Protein AF-A0A518V2A2-F1 (afdb_monomer_lite)

pLDDT: mean 77.45, std 15.3, range [39.81, 92.38]

Sequence (114 aa):
MLSIISLYAAPGTNVLIGDGEKGIRGDALNAAELCKIGGYSKTQGYRLLQSLIKKKVLGMLPIYGEEKVYVVNPDYYINGREVLPEIYRYFECEEGPKMDTPPTDPKSSNPLGE

Organism: Brevibacillus laterosporus (NCBI:txid1465)

Structure (mmCIF, N/CA/C/O backbone):
data_AF-A0A518V2A2-F1
#
_entry.id   AF-A0A518V2A2-F1
#
loop_
_atom_site.group_PDB
_atom_site.id
_atom_site.type_symbol
_atom_site.label_atom_id
_atom_site.label_alt_id
_atom_site.label_comp_id
_atom_site.label_asym_id
_atom_site.label_entity_id
_atom_site.label_seq_id
_atom_site.pdbx_PDB_ins_code
_atom_site.Cartn_x
_atom_site.Cartn_y
_atom_site.Cartn_z
_atom_site.occupancy
_atom_site.B_iso_or_equiv
_atom_site.auth_seq_id
_atom_site.auth_comp_id
_atom_site.auth_asym_id
_atom_site.auth_atom_id
_atom_site.pdbx_PDB_model_num
ATOM 1 N N . MET A 1 1 ? -8.738 7.934 -2.291 1.00 74.38 1 MET A N 1
ATOM 2 C CA . MET A 1 1 ? -7.444 7.353 -1.866 1.00 74.38 1 MET A CA 1
ATOM 3 C C . MET A 1 1 ? -7.355 5.868 -2.178 1.00 74.38 1 MET A C 1
ATOM 5 O O . MET A 1 1 ? -6.590 5.533 -3.067 1.00 74.38 1 MET A O 1
ATOM 9 N N . LEU A 1 2 ? -8.132 5.004 -1.504 1.00 78.69 2 LEU A N 1
ATOM 10 C CA . LEU A 1 2 ? -8.011 3.544 -1.630 1.00 78.69 2 LEU A CA 1
ATOM 11 C C . LEU A 1 2 ? -8.106 3.041 -3.076 1.00 78.69 2 LEU A C 1
ATOM 13 O O . LEU A 1 2 ? -7.225 2.319 -3.510 1.00 78.69 2 LEU A O 1
ATOM 17 N N . SER A 1 3 ? -9.115 3.491 -3.824 1.00 81.06 3 SER A N 1
ATOM 18 C CA . SER A 1 3 ? -9.345 3.097 -5.222 1.00 81.06 3 SER A CA 1
ATOM 19 C C . SER A 1 3 ? -8.192 3.421 -6.175 1.00 81.06 3 SER A C 1
ATOM 21 O O . SER A 1 3 ? -8.055 2.771 -7.201 1.00 81.06 3 SER A O 1
ATOM 23 N N . ILE A 1 4 ? -7.385 4.439 -5.859 1.00 85.00 4 ILE A N 1
ATOM 24 C CA . ILE A 1 4 ? -6.240 4.843 -6.683 1.00 85.00 4 ILE A CA 1
ATOM 25 C C . ILE A 1 4 ? -5.010 4.043 -6.268 1.00 85.00 4 ILE A C 1
ATOM 27 O O . ILE A 1 4 ? -4.321 3.498 -7.121 1.00 85.00 4 ILE A O 1
ATOM 31 N N . ILE A 1 5 ? -4.739 3.940 -4.962 1.00 85.75 5 ILE A N 1
ATOM 32 C CA . ILE A 1 5 ? -3.571 3.191 -4.481 1.00 85.75 5 ILE A CA 1
ATOM 33 C C . ILE A 1 5 ? -3.720 1.688 -4.738 1.00 85.75 5 ILE A C 1
ATOM 35 O O . ILE A 1 5 ? -2.721 1.030 -4.981 1.00 85.75 5 ILE A O 1
ATOM 39 N N . SER A 1 6 ? -4.941 1.142 -4.759 1.00 85.25 6 SER A N 1
ATOM 40 C CA . SER A 1 6 ? -5.176 -0.279 -5.030 1.00 85.25 6 SER A CA 1
ATOM 41 C C . SER A 1 6 ? -4.772 -0.693 -6.446 1.00 85.25 6 SER A C 1
ATOM 43 O O . SER A 1 6 ? -4.442 -1.851 -6.657 1.00 85.25 6 SER A O 1
ATOM 45 N N . LEU A 1 7 ? -4.711 0.242 -7.402 1.00 86.69 7 LEU A N 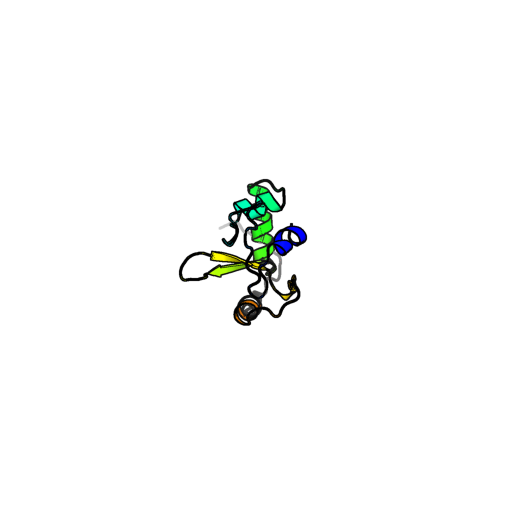1
ATOM 46 C CA . LEU A 1 7 ? -4.200 -0.027 -8.754 1.00 86.69 7 LEU A CA 1
ATOM 47 C C . LEU A 1 7 ? -2.710 -0.398 -8.766 1.00 86.69 7 LEU A C 1
ATOM 49 O O . LEU A 1 7 ? -2.240 -1.008 -9.719 1.00 86.69 7 LEU A O 1
ATOM 53 N N . TYR A 1 8 ? -1.986 -0.055 -7.700 1.00 88.06 8 TYR A N 1
ATOM 54 C CA . TYR A 1 8 ? -0.578 -0.391 -7.507 1.00 88.06 8 TYR A CA 1
ATOM 55 C C . TYR A 1 8 ? -0.401 -1.721 -6.759 1.00 88.06 8 TYR A C 1
ATOM 57 O O . TYR A 1 8 ? 0.725 -2.109 -6.455 1.00 88.06 8 TYR A O 1
ATOM 65 N N . ALA A 1 9 ? -1.493 -2.424 -6.434 1.00 88.50 9 ALA A N 1
ATOM 66 C CA . ALA A 1 9 ? -1.426 -3.723 -5.782 1.00 88.50 9 ALA A CA 1
ATOM 67 C C . ALA A 1 9 ? -0.925 -4.790 -6.767 1.00 88.50 9 ALA A C 1
ATOM 69 O O . ALA A 1 9 ? -1.581 -5.128 -7.761 1.00 88.50 9 ALA A O 1
ATOM 70 N N . ALA A 1 10 ? 0.245 -5.341 -6.462 1.00 85.69 10 ALA A N 1
ATOM 71 C CA . ALA A 1 10 ? 0.868 -6.396 -7.232 1.00 85.69 10 ALA A CA 1
ATOM 72 C C . ALA A 1 10 ? -0.016 -7.657 -7.246 1.00 85.69 10 ALA A C 1
ATOM 74 O O . ALA A 1 10 ? -0.545 -8.054 -6.203 1.00 85.69 10 ALA A O 1
ATOM 75 N N . PRO A 1 11 ? -0.188 -8.313 -8.406 1.00 80.81 11 PRO A N 1
ATOM 76 C CA . PRO A 1 11 ? -1.007 -9.515 -8.495 1.00 80.81 11 PRO A CA 1
ATOM 77 C C . PRO A 1 11 ? -0.508 -10.630 -7.564 1.00 80.81 11 PRO A C 1
ATOM 79 O O . PRO A 1 11 ? 0.687 -10.913 -7.508 1.00 80.81 11 PRO A O 1
ATOM 82 N N . GLY A 1 12 ? -1.429 -11.287 -6.856 1.00 80.12 12 GLY A N 1
ATOM 83 C CA . GLY A 1 12 ? -1.151 -12.425 -5.971 1.00 80.12 12 GLY A CA 1
ATOM 84 C C . GLY A 1 12 ? -0.593 -12.052 -4.594 1.00 80.12 12 GLY A C 1
ATOM 85 O O . GLY A 1 12 ? -0.927 -12.710 -3.615 1.00 80.12 12 GLY A O 1
ATOM 86 N N . THR A 1 13 ? 0.199 -10.983 -4.480 1.00 81.81 13 THR A N 1
ATOM 87 C CA . THR A 1 13 ? 0.757 -10.527 -3.192 1.00 81.81 13 THR A CA 1
ATOM 88 C C . THR A 1 13 ? 0.054 -9.299 -2.629 1.00 81.81 13 THR A C 1
ATOM 90 O O . THR A 1 13 ? 0.304 -8.933 -1.488 1.00 81.81 13 THR A O 1
ATOM 93 N N . ASN A 1 14 ? -0.777 -8.609 -3.411 1.00 86.12 14 ASN A N 1
ATOM 94 C CA . ASN A 1 14 ? -1.471 -7.377 -3.026 1.00 86.12 14 ASN A CA 1
ATOM 95 C C . ASN A 1 14 ? -0.571 -6.272 -2.426 1.00 86.12 14 ASN A C 1
ATOM 97 O O . ASN A 1 14 ? -1.076 -5.299 -1.855 1.00 86.12 14 ASN A O 1
ATOM 101 N N . VAL A 1 15 ? 0.752 -6.403 -2.555 1.00 90.12 15 VAL A N 1
ATOM 102 C CA . VAL A 1 15 ? 1.737 -5.424 -2.097 1.00 90.12 15 VAL A CA 1
ATOM 103 C C . VAL A 1 15 ? 1.626 -4.207 -2.994 1.00 90.12 15 VAL A C 1
ATOM 105 O O . VAL A 1 15 ? 1.549 -4.340 -4.212 1.00 90.12 15 VAL A O 1
ATOM 108 N N . LEU A 1 16 ? 1.625 -3.019 -2.406 1.00 91.31 16 LEU A N 1
ATOM 109 C CA . LEU A 1 16 ? 1.645 -1.777 -3.161 1.00 91.31 16 LEU A CA 1
ATOM 110 C C . LEU A 1 16 ? 3.053 -1.563 -3.717 1.00 91.31 16 LEU A C 1
ATOM 112 O O . LEU A 1 16 ? 3.972 -1.298 -2.948 1.00 91.31 16 LEU A O 1
ATOM 116 N N . ILE A 1 17 ? 3.214 -1.702 -5.031 1.00 92.31 17 ILE A N 1
ATOM 117 C CA . ILE A 1 17 ? 4.499 -1.633 -5.734 1.00 92.31 17 ILE A CA 1
ATOM 118 C C . ILE A 1 17 ? 4.507 -0.440 -6.692 1.00 92.31 17 ILE A C 1
ATOM 120 O O . ILE A 1 17 ? 3.499 -0.139 -7.329 1.00 92.31 17 ILE A O 1
ATOM 124 N N . GLY A 1 18 ? 5.643 0.247 -6.799 1.00 91.69 18 GLY A N 1
ATOM 125 C CA . GLY A 1 18 ? 5.813 1.346 -7.742 1.00 91.69 18 GLY A CA 1
ATOM 126 C C . GLY A 1 18 ? 5.831 0.876 -9.197 1.00 91.69 18 GLY A C 1
ATOM 127 O O . GLY A 1 18 ? 6.278 -0.225 -9.523 1.00 91.69 18 GLY A O 1
ATOM 128 N N . ASP A 1 19 ? 5.372 1.734 -10.104 1.00 90.06 19 ASP A N 1
ATOM 129 C CA . ASP A 1 19 ? 5.330 1.469 -11.550 1.00 90.06 19 ASP A CA 1
ATOM 130 C C . ASP A 1 19 ? 6.469 2.157 -12.330 1.00 90.06 19 ASP A C 1
ATOM 132 O O . ASP A 1 19 ? 6.638 1.923 -13.533 1.00 90.06 19 ASP A O 1
ATOM 136 N N . GLY A 1 20 ? 7.288 2.959 -11.642 1.00 86.38 20 GLY A N 1
ATOM 137 C CA . GLY A 1 20 ? 8.368 3.774 -12.203 1.00 86.38 20 GLY A CA 1
ATOM 138 C C . GLY A 1 20 ? 7.968 5.219 -12.520 1.00 86.38 20 GLY A C 1
ATOM 139 O O . GLY A 1 20 ? 8.848 6.064 -12.657 1.00 86.38 20 GLY A O 1
ATOM 140 N N . GLU A 1 21 ? 6.672 5.528 -12.595 1.00 85.75 21 GLU A N 1
ATOM 141 C CA . GLU A 1 21 ? 6.168 6.907 -12.633 1.00 85.75 21 GLU A CA 1
ATOM 142 C C . GLU A 1 21 ? 5.856 7.414 -11.221 1.00 85.75 21 GLU A C 1
ATOM 144 O O . GLU A 1 21 ? 6.119 8.572 -10.874 1.00 85.75 21 GLU A O 1
ATOM 149 N N . LYS A 1 22 ? 5.297 6.534 -10.386 1.00 84.88 22 LYS A N 1
ATOM 150 C CA . LYS A 1 22 ? 5.050 6.745 -8.964 1.00 84.88 22 LYS A CA 1
ATOM 151 C C . LYS A 1 22 ? 5.803 5.680 -8.172 1.00 84.88 22 LYS A C 1
ATOM 153 O O . LYS A 1 22 ? 5.423 4.513 -8.156 1.00 84.88 22 LYS A O 1
ATOM 158 N N . GLY A 1 23 ? 6.864 6.118 -7.497 1.00 87.06 23 GLY A N 1
ATOM 159 C CA . GLY A 1 23 ? 7.802 5.228 -6.811 1.00 87.06 23 GLY A CA 1
ATOM 160 C C . GLY A 1 23 ? 8.748 4.513 -7.776 1.00 87.06 23 GLY A C 1
ATOM 161 O O . GLY A 1 23 ? 8.699 4.718 -8.991 1.00 87.06 23 GLY A O 1
ATOM 162 N N . ILE A 1 24 ? 9.638 3.690 -7.226 1.00 88.88 24 ILE A N 1
ATOM 163 C CA . ILE A 1 24 ? 10.592 2.902 -8.012 1.00 88.88 24 ILE A CA 1
ATOM 164 C C . ILE A 1 24 ? 9.881 1.654 -8.543 1.00 88.88 24 ILE A C 1
ATOM 166 O O . ILE A 1 24 ? 9.151 0.982 -7.814 1.00 88.88 24 ILE A O 1
ATOM 170 N N . ARG A 1 25 ? 10.068 1.348 -9.833 1.00 90.44 25 ARG A N 1
ATOM 171 C CA . ARG A 1 25 ? 9.428 0.187 -10.461 1.00 90.44 25 ARG A CA 1
ATOM 172 C C . ARG A 1 25 ? 9.880 -1.104 -9.783 1.00 90.44 25 ARG A C 1
ATOM 174 O O . ARG A 1 25 ? 11.063 -1.420 -9.828 1.00 90.44 25 ARG A O 1
ATOM 181 N N . GLY A 1 26 ? 8.924 -1.877 -9.274 1.00 86.06 26 GLY A N 1
ATOM 182 C CA . GLY A 1 26 ? 9.197 -3.169 -8.638 1.00 86.06 26 GLY A CA 1
ATOM 183 C C . GLY A 1 26 ? 9.455 -3.093 -7.132 1.00 86.06 26 GLY A C 1
ATOM 184 O O . GLY A 1 26 ? 9.366 -4.126 -6.472 1.00 86.06 26 GLY A O 1
ATOM 185 N N . ASP A 1 27 ? 9.657 -1.893 -6.584 1.00 89.62 27 ASP A N 1
ATOM 186 C CA . ASP A 1 27 ? 9.869 -1.686 -5.151 1.00 89.62 27 ASP A CA 1
ATOM 187 C C . ASP A 1 27 ? 8.557 -1.369 -4.432 1.00 89.62 27 ASP A C 1
ATOM 189 O O . ASP A 1 27 ? 7.622 -0.793 -5.000 1.00 89.62 27 ASP A O 1
ATOM 193 N N . ALA A 1 28 ? 8.491 -1.725 -3.150 1.00 91.19 28 ALA A N 1
ATOM 194 C CA . ALA A 1 28 ? 7.338 -1.424 -2.319 1.00 91.19 28 ALA A CA 1
ATOM 195 C C . ALA A 1 28 ? 7.175 0.089 -2.110 1.00 91.19 28 ALA A C 1
ATOM 197 O O . ALA A 1 28 ? 8.119 0.805 -1.776 1.00 91.19 28 ALA A O 1
ATOM 198 N N . LEU A 1 29 ? 5.940 0.568 -2.243 1.00 91.81 29 LEU A N 1
ATOM 199 C CA . LEU A 1 29 ? 5.595 1.963 -2.016 1.00 91.81 29 LEU A CA 1
ATOM 200 C C . LEU A 1 29 ? 5.608 2.287 -0.524 1.00 91.81 29 LEU A C 1
ATOM 202 O O . LEU A 1 29 ? 4.963 1.620 0.290 1.00 91.81 29 LEU A O 1
ATOM 206 N N . ASN A 1 30 ? 6.270 3.384 -0.169 1.00 90.75 30 ASN A N 1
ATOM 207 C CA . ASN A 1 30 ? 6.251 3.914 1.188 1.00 90.75 30 ASN A CA 1
ATOM 208 C C . ASN A 1 30 ? 5.077 4.886 1.417 1.00 90.75 30 ASN A C 1
ATOM 210 O O . ASN A 1 30 ? 4.405 5.357 0.498 1.00 90.75 30 ASN A O 1
ATOM 214 N N . ALA A 1 31 ? 4.849 5.254 2.681 1.00 89.75 31 ALA A N 1
ATOM 215 C CA . ALA A 1 31 ? 3.744 6.135 3.066 1.00 89.75 31 ALA A CA 1
ATOM 216 C C . ALA A 1 31 ? 3.745 7.481 2.321 1.00 89.75 31 ALA A C 1
ATOM 218 O O . ALA A 1 31 ? 2.683 7.991 1.962 1.00 89.75 31 ALA A O 1
ATOM 219 N N . ALA A 1 32 ? 4.920 8.072 2.087 1.00 89.88 32 ALA A N 1
ATOM 220 C CA . ALA A 1 32 ? 5.024 9.365 1.421 1.00 89.88 32 ALA A CA 1
ATOM 221 C C . ALA A 1 32 ? 4.638 9.264 -0.060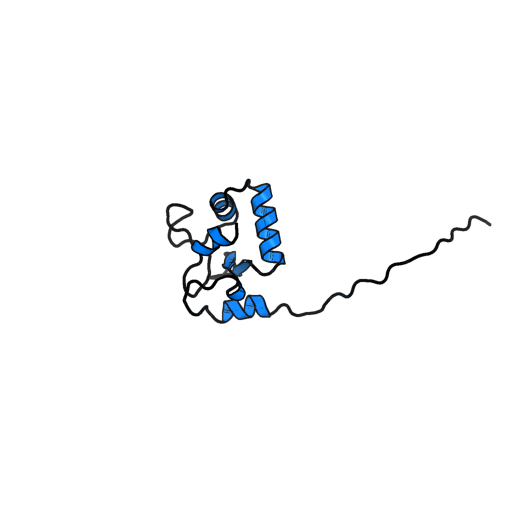 1.00 89.88 32 ALA A C 1
ATOM 223 O O . ALA A 1 32 ? 3.976 10.161 -0.583 1.00 89.88 32 ALA A O 1
ATOM 224 N N . GLU A 1 33 ? 5.005 8.172 -0.725 1.00 92.38 33 GLU A N 1
ATOM 225 C CA . GLU A 1 33 ? 4.621 7.897 -2.110 1.00 92.38 33 GLU A CA 1
ATOM 226 C C . GLU A 1 33 ? 3.121 7.640 -2.229 1.00 92.38 33 GLU A C 1
ATOM 228 O O . GLU A 1 33 ? 2.468 8.251 -3.072 1.00 92.38 33 GLU A O 1
ATOM 233 N N . LEU A 1 34 ? 2.542 6.857 -1.317 1.00 91.31 34 LEU A N 1
ATOM 234 C CA . LEU A 1 34 ? 1.094 6.635 -1.262 1.00 91.31 34 LEU A CA 1
ATOM 235 C C . LEU A 1 34 ? 0.309 7.937 -1.049 1.00 91.31 34 LEU A C 1
ATOM 237 O O . LEU A 1 34 ? -0.732 8.150 -1.677 1.00 91.31 34 LEU A O 1
ATOM 241 N N . CYS A 1 35 ? 0.812 8.846 -0.206 1.00 90.81 35 CYS A N 1
ATOM 242 C CA . CYS A 1 35 ? 0.216 10.175 -0.039 1.00 90.81 35 CYS A CA 1
ATOM 243 C C . CYS A 1 35 ? 0.244 10.972 -1.352 1.00 90.81 35 CYS A C 1
ATOM 245 O O . CYS A 1 35 ? -0.769 11.567 -1.723 1.00 90.81 35 CYS A O 1
ATOM 247 N N . LYS A 1 36 ? 1.381 10.952 -2.065 1.00 90.06 36 LYS A N 1
ATOM 248 C CA . LYS A 1 36 ? 1.544 11.633 -3.358 1.00 90.06 36 LYS A CA 1
ATOM 249 C C . LYS A 1 36 ? 0.621 11.051 -4.429 1.00 90.06 36 LYS A C 1
ATOM 251 O O . LYS A 1 36 ? -0.019 11.821 -5.135 1.00 90.06 36 LYS A O 1
ATOM 256 N N . ILE A 1 37 ? 0.519 9.723 -4.524 1.00 89.50 37 ILE A N 1
ATOM 257 C CA . ILE A 1 37 ? -0.389 9.024 -5.449 1.00 89.50 37 ILE A CA 1
ATOM 258 C C . ILE A 1 37 ? -1.840 9.429 -5.177 1.00 89.50 37 ILE A C 1
ATOM 260 O O . ILE A 1 37 ? -2.595 9.711 -6.101 1.00 89.50 37 ILE A O 1
ATOM 264 N N . GLY A 1 38 ? -2.223 9.514 -3.902 1.00 86.44 38 GLY A N 1
ATOM 265 C CA . GLY A 1 38 ? -3.557 9.955 -3.510 1.00 86.44 38 GLY A CA 1
ATOM 266 C C . GLY A 1 38 ? -3.819 11.458 -3.676 1.00 86.44 38 GLY A C 1
ATOM 267 O O . GLY A 1 38 ? -4.953 11.876 -3.462 1.00 86.44 38 GLY A O 1
ATOM 268 N N . GLY A 1 39 ? -2.811 12.267 -4.023 1.00 88.81 39 GLY A N 1
ATOM 269 C CA . GLY A 1 39 ? -2.936 13.724 -4.123 1.00 88.81 39 GLY A CA 1
ATOM 270 C C . GLY A 1 39 ? -3.125 14.430 -2.775 1.00 88.81 39 GLY A C 1
ATOM 271 O O . GLY A 1 39 ? -3.658 15.536 -2.730 1.00 88.81 39 GLY A O 1
ATOM 272 N N . TYR A 1 40 ? -2.719 13.803 -1.667 1.00 89.25 40 TYR A N 1
ATOM 273 C CA . TYR A 1 40 ? -2.889 14.360 -0.325 1.00 89.25 40 TYR A CA 1
ATOM 274 C C . TYR A 1 40 ? -1.615 15.041 0.166 1.00 89.25 40 TYR A C 1
ATOM 276 O O . TYR A 1 40 ? -0.495 14.589 -0.087 1.00 89.25 40 TYR A O 1
ATOM 284 N N . SER A 1 41 ? -1.790 16.093 0.970 1.00 90.19 41 SER A N 1
ATOM 285 C CA . SER A 1 41 ? -0.694 16.602 1.794 1.00 90.19 41 SER A CA 1
ATOM 286 C C . SER A 1 41 ? -0.171 15.498 2.715 1.00 90.19 41 SER A C 1
ATOM 288 O O . SER A 1 41 ? -0.918 14.595 3.101 1.00 90.19 41 SER A O 1
ATOM 290 N N . LYS A 1 42 ? 1.103 15.595 3.118 1.00 87.69 42 LYS A N 1
ATOM 291 C CA . LYS A 1 42 ? 1.749 14.613 3.999 1.00 87.69 42 LYS A CA 1
ATOM 292 C C . LYS A 1 42 ? 0.866 14.320 5.220 1.00 87.69 42 LYS A C 1
ATOM 294 O O . LYS A 1 42 ? 0.401 13.203 5.397 1.00 87.69 42 LYS A O 1
ATOM 299 N N . THR A 1 43 ? 0.531 15.336 6.010 1.00 90.94 43 THR A N 1
ATOM 300 C CA . THR A 1 43 ? -0.245 15.167 7.250 1.00 90.94 43 THR A CA 1
ATOM 301 C C . THR A 1 43 ? -1.615 14.520 7.029 1.00 90.94 43 THR A C 1
ATOM 303 O O . THR A 1 43 ? -1.999 13.629 7.786 1.00 90.94 43 THR A O 1
ATOM 306 N N . GLN A 1 44 ? -2.356 14.938 5.998 1.00 91.19 44 GLN A N 1
ATOM 307 C CA . GLN A 1 44 ? -3.669 14.357 5.696 1.00 91.19 44 GLN A CA 1
ATOM 308 C C . GLN A 1 44 ? -3.541 12.906 5.227 1.00 91.19 44 GLN A C 1
ATOM 310 O O . GLN A 1 44 ? -4.272 12.044 5.708 1.00 91.19 44 GLN A O 1
ATOM 315 N N . GLY A 1 45 ? -2.590 12.626 4.337 1.00 90.31 45 GLY A N 1
ATOM 316 C CA . GLY A 1 45 ? -2.369 11.289 3.804 1.00 90.31 45 GLY A CA 1
ATOM 317 C C . GLY A 1 45 ? -1.925 10.298 4.879 1.00 90.31 45 GLY A C 1
ATOM 318 O O . GLY A 1 45 ? -2.474 9.204 4.942 1.00 90.31 45 GLY A O 1
ATOM 319 N N . TYR A 1 46 ? -1.044 10.692 5.806 1.00 91.56 46 TYR A N 1
ATOM 320 C CA . TYR A 1 46 ? -0.668 9.838 6.942 1.00 91.56 46 TYR A CA 1
ATOM 321 C C . TYR A 1 46 ? -1.865 9.511 7.845 1.00 91.56 46 TYR A C 1
ATOM 323 O O . TYR A 1 46 ? -2.040 8.355 8.225 1.00 91.56 46 TYR A O 1
ATOM 331 N N . ARG A 1 47 ? -2.727 10.492 8.153 1.00 91.38 47 ARG A N 1
ATOM 332 C CA . ARG A 1 47 ? -3.958 10.246 8.930 1.00 91.38 47 ARG A CA 1
ATOM 333 C C . ARG A 1 47 ? -4.904 9.289 8.206 1.00 91.38 47 ARG A C 1
ATOM 335 O O . ARG A 1 47 ? -5.498 8.417 8.836 1.00 91.38 47 ARG A O 1
ATOM 342 N N . LEU A 1 48 ? -5.033 9.436 6.888 1.00 89.75 48 LEU A N 1
ATOM 343 C CA . LEU A 1 48 ? -5.851 8.546 6.067 1.00 89.75 48 LEU A CA 1
ATOM 344 C C . LEU A 1 48 ? -5.274 7.127 6.027 1.00 89.75 48 LEU A C 1
ATOM 346 O O . LEU A 1 48 ? -6.018 6.184 6.274 1.00 89.75 48 LEU A O 1
ATOM 350 N N . LEU A 1 49 ? -3.968 6.967 5.801 1.00 90.94 49 LEU A N 1
ATOM 351 C CA . LEU A 1 49 ? -3.292 5.665 5.824 1.00 90.94 49 LEU A CA 1
ATOM 352 C C . LEU A 1 49 ? -3.472 4.964 7.173 1.00 90.94 49 LEU A C 1
ATOM 354 O O . LEU A 1 49 ? -3.874 3.806 7.207 1.00 90.94 49 LEU A O 1
ATOM 358 N N . GLN A 1 50 ? -3.270 5.675 8.285 1.00 91.00 50 GLN A N 1
ATOM 359 C CA . GLN A 1 50 ? -3.522 5.132 9.623 1.00 91.00 50 GLN A CA 1
ATOM 360 C C . GLN A 1 50 ? -4.984 4.715 9.815 1.00 91.00 50 GLN A C 1
ATOM 362 O O . GLN A 1 50 ? -5.253 3.672 10.405 1.00 91.00 50 GLN A O 1
ATOM 367 N N . SER A 1 51 ? -5.939 5.499 9.303 1.00 90.00 51 SER A N 1
ATOM 368 C CA . SER A 1 51 ? -7.357 5.136 9.355 1.00 90.00 51 SER A CA 1
ATOM 369 C C . SER A 1 51 ? -7.655 3.872 8.546 1.00 90.00 51 SER A C 1
ATOM 371 O O . SER A 1 51 ? -8.406 3.021 9.016 1.00 90.00 51 SER A O 1
ATOM 373 N N . LEU A 1 52 ? -7.050 3.719 7.364 1.00 89.88 52 LEU A N 1
ATOM 374 C CA . LEU A 1 52 ? -7.192 2.528 6.524 1.00 89.88 52 LEU A CA 1
ATOM 375 C C . LEU A 1 52 ? -6.572 1.290 7.180 1.00 89.88 52 LEU A C 1
ATOM 377 O O . LEU A 1 52 ? -7.184 0.226 7.138 1.00 89.88 52 LEU A O 1
ATOM 381 N N . ILE A 1 53 ? -5.421 1.440 7.841 1.00 90.75 53 ILE A N 1
ATOM 382 C CA . ILE A 1 53 ? -4.810 0.368 8.638 1.00 90.75 53 ILE A CA 1
ATOM 383 C C . ILE A 1 53 ? -5.726 -0.024 9.797 1.00 90.75 53 ILE A C 1
ATOM 385 O O . ILE A 1 53 ? -6.058 -1.193 9.957 1.00 90.75 53 ILE A O 1
ATOM 389 N N . LYS A 1 54 ? -6.217 0.954 10.569 1.00 87.81 54 LYS A N 1
ATOM 390 C CA . LYS A 1 54 ? -7.128 0.702 11.697 1.00 87.81 54 LYS A CA 1
ATOM 391 C C . LYS A 1 54 ? -8.423 0.006 11.262 1.00 87.81 54 LYS A C 1
ATOM 393 O O . LYS A 1 54 ? -8.990 -0.769 12.021 1.00 87.81 54 LYS A O 1
ATOM 398 N N . LYS A 1 55 ? -8.898 0.290 10.048 1.00 86.56 55 LYS A N 1
ATOM 399 C CA . LYS A 1 55 ? -10.079 -0.345 9.445 1.00 86.56 55 LYS A CA 1
ATOM 400 C C . LYS A 1 55 ? -9.775 -1.685 8.765 1.00 86.56 55 LYS A C 1
ATOM 402 O O . LYS A 1 55 ? -10.672 -2.233 8.135 1.00 86.56 55 LYS A O 1
ATOM 407 N N . LYS A 1 56 ? -8.539 -2.192 8.856 1.00 85.81 56 LYS A N 1
ATOM 408 C CA . LYS A 1 56 ? -8.080 -3.423 8.193 1.00 85.81 56 LYS A CA 1
ATOM 409 C C . LYS A 1 56 ? -8.291 -3.419 6.675 1.00 85.81 56 LYS A C 1
ATOM 411 O O . LYS A 1 56 ? -8.501 -4.457 6.063 1.00 85.81 56 LYS A O 1
ATOM 416 N N . VAL A 1 57 ? -8.246 -2.239 6.064 1.00 88.12 57 VAL A N 1
ATOM 417 C CA . VAL A 1 57 ? -8.307 -2.068 4.606 1.00 88.12 57 VAL A CA 1
ATOM 418 C C . VAL A 1 57 ? -6.899 -2.123 4.006 1.00 88.12 57 VAL A C 1
ATOM 420 O O . VAL A 1 57 ? -6.696 -2.631 2.906 1.00 88.12 57 VAL A O 1
ATOM 423 N N . LEU A 1 58 ? -5.920 -1.599 4.748 1.00 90.44 58 LEU A N 1
ATOM 424 C CA . LEU A 1 58 ? -4.493 -1.725 4.469 1.00 90.44 58 LEU A CA 1
ATOM 425 C C . LEU A 1 58 ? -3.818 -2.499 5.601 1.00 90.44 58 LEU A C 1
ATOM 427 O O . LEU A 1 58 ? -4.202 -2.372 6.760 1.00 90.44 58 LEU A O 1
ATOM 431 N N . GLY A 1 59 ? -2.788 -3.257 5.263 1.00 89.06 59 GLY A N 1
ATOM 432 C CA . GLY A 1 59 ? -1.898 -3.937 6.193 1.00 89.06 59 GLY A CA 1
ATOM 433 C C . GLY A 1 59 ? -0.477 -3.414 6.055 1.00 89.06 59 GLY A C 1
ATOM 434 O O . GLY A 1 59 ? -0.098 -2.907 4.999 1.00 89.06 59 GLY A O 1
ATOM 435 N N . MET A 1 60 ? 0.306 -3.543 7.123 1.00 89.31 60 MET A N 1
ATOM 436 C CA . MET A 1 60 ? 1.754 -3.351 7.084 1.00 89.31 60 MET A CA 1
ATOM 437 C C . MET A 1 60 ? 2.419 -4.672 7.451 1.00 89.31 60 MET A C 1
ATOM 439 O O . MET A 1 60 ? 2.444 -5.048 8.625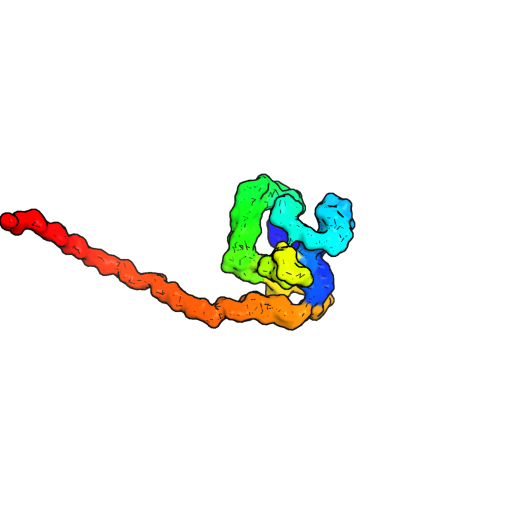 1.00 89.31 60 MET A O 1
ATOM 443 N N . LEU A 1 61 ? 2.931 -5.366 6.440 1.00 84.62 61 LEU A N 1
ATOM 444 C CA . LEU A 1 61 ? 3.502 -6.703 6.566 1.00 84.62 61 LEU A CA 1
ATOM 445 C C . LEU A 1 61 ? 5.026 -6.644 6.409 1.00 84.62 61 LEU A C 1
ATOM 447 O O . LEU A 1 61 ? 5.504 -5.972 5.496 1.00 84.62 61 LEU A O 1
ATOM 451 N N . PRO A 1 62 ? 5.804 -7.313 7.274 1.00 80.62 62 PRO A N 1
ATOM 452 C CA . PRO A 1 62 ? 7.229 -7.490 7.038 1.00 80.62 62 PRO A CA 1
ATOM 453 C C . PRO A 1 62 ? 7.430 -8.493 5.897 1.00 80.62 62 PRO A C 1
ATOM 455 O O . PRO A 1 62 ? 6.917 -9.609 5.965 1.00 80.62 62 PRO A O 1
ATOM 458 N N . ILE A 1 63 ? 8.188 -8.123 4.866 1.00 69.44 63 ILE A N 1
ATOM 459 C CA . ILE A 1 63 ? 8.634 -9.063 3.829 1.00 69.44 63 ILE A CA 1
ATOM 460 C C . ILE A 1 63 ? 10.167 -9.078 3.838 1.00 69.44 63 ILE A C 1
ATOM 462 O O . ILE A 1 63 ? 10.801 -8.033 3.930 1.00 69.44 63 ILE A O 1
ATOM 466 N N . TYR A 1 64 ? 10.764 -10.273 3.792 1.00 59.56 64 TYR A N 1
ATOM 467 C CA . TYR A 1 64 ? 12.222 -10.481 3.780 1.00 59.56 64 TYR A CA 1
ATOM 468 C C . TYR A 1 64 ? 12.993 -9.862 4.963 1.00 59.56 64 TYR A C 1
ATOM 470 O O . TYR A 1 64 ? 14.132 -9.431 4.817 1.00 59.56 64 TYR A O 1
ATOM 478 N N . GLY A 1 65 ? 12.409 -9.883 6.162 1.00 58.88 65 GLY A N 1
ATOM 479 C CA . GLY A 1 65 ? 13.174 -9.785 7.409 1.00 58.88 65 GLY A CA 1
ATOM 480 C C . GLY A 1 65 ? 13.017 -8.491 8.195 1.00 58.88 65 GLY A C 1
ATOM 481 O O . GLY A 1 65 ? 12.942 -8.592 9.412 1.00 58.88 65 GLY A O 1
ATOM 482 N N . GLU A 1 66 ? 12.876 -7.312 7.576 1.00 56.84 66 GLU A N 1
ATOM 483 C CA . GLU A 1 66 ? 12.705 -6.061 8.353 1.00 56.84 66 GLU A CA 1
ATOM 484 C C . GLU A 1 66 ? 11.835 -4.980 7.694 1.00 56.84 66 GLU A C 1
ATOM 486 O O . GLU A 1 66 ? 11.203 -4.188 8.402 1.00 56.84 66 GLU A O 1
ATOM 491 N N . GLU A 1 67 ? 11.736 -4.937 6.363 1.00 69.25 67 GLU A N 1
ATOM 492 C CA . GLU A 1 67 ? 11.027 -3.844 5.702 1.00 69.25 67 GLU A CA 1
ATOM 493 C C . GLU A 1 67 ? 9.510 -4.086 5.688 1.00 69.25 67 GLU A C 1
ATOM 495 O O . GLU A 1 67 ? 9.000 -5.067 5.140 1.00 69.25 67 GLU A O 1
ATOM 500 N N . LYS A 1 68 ? 8.772 -3.187 6.354 1.00 81.94 68 LYS A N 1
ATOM 501 C CA . LYS A 1 68 ? 7.308 -3.222 6.390 1.00 81.94 68 LYS A CA 1
ATOM 502 C C . LYS A 1 68 ? 6.760 -2.622 5.106 1.00 81.94 68 LYS A C 1
ATOM 504 O O . LYS A 1 68 ? 6.870 -1.414 4.896 1.00 81.94 68 LYS A O 1
ATOM 509 N N . VAL A 1 69 ? 6.096 -3.443 4.308 1.00 89.00 69 VAL A N 1
ATOM 510 C CA . VAL A 1 69 ? 5.441 -3.012 3.074 1.00 89.00 69 VAL A CA 1
ATOM 511 C C . VAL A 1 69 ? 3.944 -2.846 3.286 1.00 89.00 69 VAL A C 1
ATOM 513 O O . VAL A 1 69 ? 3.338 -3.500 4.139 1.00 89.00 69 VAL A O 1
ATOM 516 N N . TYR A 1 70 ? 3.333 -1.970 2.493 1.00 91.56 70 TYR A N 1
ATOM 517 C CA . TYR A 1 70 ? 1.886 -1.805 2.490 1.00 91.56 70 TYR A CA 1
ATOM 518 C C . TYR A 1 70 ? 1.225 -2.863 1.613 1.00 91.56 70 TYR A C 1
ATOM 520 O O . TYR A 1 70 ? 1.614 -3.053 0.462 1.00 91.56 70 TYR A O 1
ATOM 528 N N . VAL A 1 71 ? 0.192 -3.509 2.146 1.00 90.81 71 VAL A N 1
ATOM 529 C CA . VAL A 1 71 ? -0.593 -4.538 1.452 1.00 90.81 71 VAL A CA 1
ATOM 530 C C . VAL A 1 71 ? -2.068 -4.166 1.505 1.00 90.81 71 VAL A C 1
ATOM 532 O O . VAL A 1 71 ? -2.542 -3.658 2.522 1.00 90.81 71 VAL A O 1
ATOM 535 N N . VAL A 1 72 ? -2.806 -4.393 0.422 1.00 89.69 72 VAL A N 1
ATOM 536 C CA . VAL A 1 72 ? -4.259 -4.174 0.397 1.00 89.69 72 VAL A CA 1
ATOM 537 C C . VAL A 1 72 ? -4.980 -5.436 0.844 1.00 89.69 72 VAL A C 1
ATOM 539 O O . VAL A 1 72 ? -4.681 -6.526 0.352 1.00 89.69 72 VAL A O 1
ATOM 542 N N . ASN A 1 73 ? -5.945 -5.284 1.753 1.00 87.00 73 ASN A N 1
ATOM 543 C CA . ASN A 1 73 ? -6.789 -6.398 2.159 1.00 87.00 73 ASN A CA 1
ATOM 544 C C . ASN A 1 73 ? -7.526 -6.971 0.929 1.00 87.00 73 ASN A C 1
ATOM 546 O O . ASN A 1 73 ? -8.221 -6.209 0.242 1.00 87.00 73 ASN A O 1
ATOM 550 N N . PRO A 1 74 ? -7.387 -8.282 0.651 1.00 83.50 74 PRO A N 1
ATOM 551 C CA . PRO A 1 74 ? -8.067 -8.945 -0.456 1.00 83.50 74 PRO A CA 1
ATOM 552 C C . PRO A 1 74 ? -9.580 -8.717 -0.480 1.00 83.50 74 PRO A C 1
ATOM 554 O O . PRO A 1 74 ? -10.133 -8.541 -1.558 1.00 83.50 74 PRO A O 1
ATOM 557 N N . ASP A 1 75 ? -10.246 -8.608 0.672 1.00 82.12 75 ASP A N 1
ATOM 558 C CA . ASP A 1 75 ? -11.697 -8.372 0.746 1.00 82.12 75 ASP A CA 1
ATOM 559 C C . ASP A 1 75 ? -12.125 -7.038 0.117 1.00 82.12 75 ASP A C 1
ATOM 561 O O . ASP A 1 75 ? -13.271 -6.865 -0.299 1.00 82.12 75 ASP A O 1
ATOM 565 N N . TYR A 1 76 ? -11.203 -6.074 0.047 1.00 75.75 76 TYR A N 1
ATOM 566 C CA . TYR A 1 76 ? -11.450 -4.748 -0.517 1.00 75.75 76 TYR A CA 1
ATOM 567 C C . TYR A 1 76 ? -10.935 -4.611 -1.945 1.00 75.75 76 TYR A C 1
ATOM 569 O O . TYR A 1 76 ? -11.455 -3.791 -2.705 1.00 75.75 76 TYR A O 1
ATOM 577 N N . TYR A 1 77 ? -9.898 -5.367 -2.311 1.00 71.94 77 TYR A N 1
ATOM 578 C CA . TYR A 1 77 ? -9.367 -5.365 -3.664 1.00 71.94 77 TYR A CA 1
ATOM 579 C C . TYR A 1 77 ? -8.600 -6.649 -3.977 1.00 71.94 77 TYR A C 1
ATOM 581 O O . TYR A 1 77 ? -7.555 -6.942 -3.393 1.00 71.94 77 TYR A O 1
ATOM 589 N N . ILE A 1 78 ? -9.088 -7.357 -4.990 1.00 65.50 78 ILE A N 1
ATOM 590 C CA . ILE A 1 78 ? -8.400 -8.477 -5.620 1.00 65.50 78 ILE A CA 1
ATOM 591 C C . ILE A 1 78 ? -8.092 -8.039 -7.045 1.00 65.50 78 ILE A C 1
ATOM 593 O O . ILE A 1 78 ? -9.009 -7.743 -7.811 1.00 65.50 78 ILE A O 1
ATOM 597 N N . ASN A 1 79 ? -6.813 -8.004 -7.422 1.00 68.62 79 ASN A N 1
ATOM 598 C CA . ASN A 1 79 ? -6.388 -7.641 -8.779 1.00 68.62 79 ASN A CA 1
ATOM 599 C C . ASN A 1 79 ? -6.646 -8.786 -9.791 1.00 68.62 79 ASN A C 1
ATOM 601 O O . ASN A 1 79 ? -5.765 -9.190 -10.548 1.00 68.62 79 ASN A O 1
ATOM 605 N N . GLY A 1 80 ? -7.836 -9.395 -9.733 1.00 60.25 80 GLY A N 1
ATOM 606 C CA . GLY A 1 80 ? -8.275 -10.490 -10.602 1.00 60.25 80 GLY A CA 1
ATOM 607 C C . GLY A 1 80 ? -7.526 -11.821 -10.445 1.00 60.25 80 GLY A C 1
ATOM 608 O O . GLY A 1 80 ? -7.690 -12.693 -11.295 1.00 60.25 80 GLY A O 1
ATOM 609 N N . ARG A 1 81 ? -6.697 -11.998 -9.404 1.00 67.38 81 ARG A N 1
ATOM 610 C CA . ARG A 1 81 ? -5.944 -13.238 -9.128 1.00 67.38 81 ARG A CA 1
ATOM 611 C C . ARG A 1 81 ? -6.077 -13.679 -7.675 1.00 67.38 81 ARG A C 1
ATOM 613 O O . ARG A 1 81 ? -6.245 -12.839 -6.801 1.00 67.38 81 ARG A O 1
ATOM 620 N N . GLU A 1 82 ? -5.951 -14.982 -7.440 1.00 68.75 82 GLU A N 1
ATOM 621 C CA . GLU A 1 82 ? -5.928 -15.572 -6.098 1.00 68.75 82 GLU A CA 1
ATOM 622 C C . GLU A 1 82 ? -4.762 -14.991 -5.281 1.00 68.75 82 GLU A C 1
ATOM 624 O O . GLU A 1 82 ? -3.634 -14.903 -5.774 1.00 68.75 82 GLU A O 1
ATOM 629 N N . VAL A 1 83 ? -5.054 -14.522 -4.066 1.00 73.25 83 VAL A N 1
ATOM 630 C CA . VAL A 1 83 ? -4.074 -13.868 -3.189 1.00 73.25 83 VAL A CA 1
ATOM 631 C C . VAL A 1 83 ? -3.422 -14.902 -2.270 1.00 73.25 83 VAL A C 1
ATOM 633 O O . VAL A 1 83 ? -4.062 -15.874 -1.873 1.00 73.25 83 VAL A O 1
ATOM 636 N N . LEU A 1 84 ? -2.148 -14.698 -1.916 1.00 75.75 84 LEU A N 1
ATOM 637 C CA . LEU A 1 84 ? -1.421 -15.582 -1.004 1.00 75.75 84 LEU A CA 1
ATOM 638 C C . LEU A 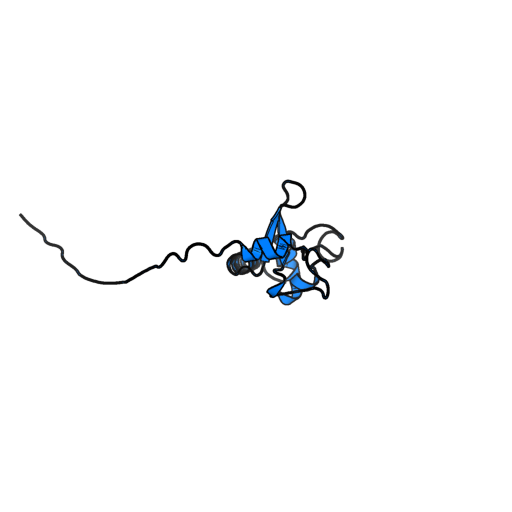1 84 ? -2.186 -15.775 0.328 1.00 75.75 84 LEU A C 1
ATOM 640 O O . LEU A 1 84 ? -2.556 -14.781 0.961 1.00 75.75 84 LEU A O 1
ATOM 644 N N . PRO A 1 85 ? -2.359 -17.022 0.817 1.00 76.00 85 PRO A N 1
ATOM 645 C CA . PRO A 1 85 ? -3.090 -17.313 2.058 1.00 76.00 85 PRO A CA 1
ATOM 646 C C . PRO A 1 85 ? -2.563 -16.580 3.299 1.00 76.00 85 PRO A C 1
ATOM 648 O O . PRO A 1 85 ? -3.316 -16.285 4.223 1.00 76.00 85 PRO A O 1
ATOM 651 N N . GLU A 1 86 ? -1.270 -16.260 3.330 1.00 76.62 86 GLU A N 1
ATOM 652 C CA . GLU A 1 86 ? -0.634 -15.508 4.420 1.00 76.62 86 GLU A CA 1
ATOM 653 C C . GLU A 1 86 ? -1.234 -14.107 4.599 1.00 76.62 86 GLU A C 1
ATOM 655 O O . GLU A 1 86 ? -1.331 -13.606 5.719 1.00 76.62 86 GLU A O 1
ATOM 660 N N . ILE A 1 87 ? -1.694 -13.499 3.505 1.00 75.88 87 ILE A N 1
ATOM 661 C CA . ILE A 1 87 ? -2.304 -12.170 3.513 1.00 75.88 87 ILE A CA 1
ATOM 662 C C . ILE A 1 87 ? -3.712 -12.250 4.087 1.00 75.88 87 ILE A C 1
ATOM 664 O O . ILE A 1 87 ? -4.051 -11.445 4.950 1.00 75.88 87 ILE A O 1
ATOM 668 N N . TYR A 1 88 ? -4.504 -13.243 3.674 1.00 77.69 88 TYR A N 1
ATOM 669 C CA . TYR A 1 88 ? -5.817 -13.500 4.272 1.00 77.69 88 TYR A CA 1
ATOM 670 C C . TYR A 1 88 ? -5.695 -13.715 5.778 1.00 77.69 88 TYR A C 1
ATOM 672 O O . TYR A 1 88 ? -6.320 -12.999 6.559 1.00 77.69 88 TYR A O 1
ATOM 680 N N . ARG A 1 89 ? -4.780 -14.598 6.196 1.00 79.38 89 ARG A N 1
ATOM 681 C CA . ARG A 1 89 ? -4.527 -14.864 7.615 1.00 79.38 89 ARG A CA 1
ATOM 682 C C . ARG A 1 89 ? -4.157 -13.603 8.388 1.00 79.38 89 ARG A C 1
ATOM 684 O O . ARG A 1 89 ? -4.638 -13.437 9.501 1.00 79.38 89 ARG A O 1
ATOM 691 N N . TYR A 1 90 ? -3.344 -12.706 7.828 1.00 79.75 90 TYR A N 1
ATOM 692 C CA . TYR A 1 90 ? -3.001 -11.444 8.492 1.00 79.75 90 TYR A CA 1
ATOM 693 C C . TYR A 1 90 ? -4.233 -10.579 8.797 1.00 79.75 90 TYR A C 1
ATOM 695 O O . TYR A 1 90 ? -4.312 -9.985 9.871 1.00 79.75 90 TYR A O 1
ATOM 703 N N . PHE A 1 91 ? -5.203 -10.518 7.882 1.00 80.50 91 PHE A N 1
ATOM 704 C CA . PHE A 1 91 ? -6.416 -9.722 8.081 1.00 80.50 91 PHE A CA 1
ATOM 705 C C . PHE A 1 91 ? -7.476 -10.433 8.943 1.00 80.50 91 PHE A C 1
ATOM 707 O O . PHE A 1 91 ? -8.215 -9.759 9.668 1.00 80.50 91 PHE A O 1
ATOM 714 N N . GLU A 1 92 ? -7.505 -11.768 8.932 1.00 76.81 92 GLU A N 1
ATOM 715 C CA . GLU A 1 92 ? -8.407 -12.603 9.739 1.00 76.81 92 GLU A CA 1
ATOM 716 C C . GLU A 1 92 ? -7.981 -12.718 11.215 1.00 76.81 92 GLU A C 1
ATOM 718 O O . GLU A 1 92 ? -8.836 -12.773 12.095 1.00 76.81 92 GLU A O 1
ATOM 723 N N . CYS A 1 93 ? -6.677 -12.718 11.526 1.00 57.66 93 CYS A N 1
ATOM 724 C CA . CYS A 1 93 ? -6.168 -13.119 12.850 1.00 57.66 93 CYS A CA 1
ATOM 725 C C . CYS A 1 93 ? -6.445 -12.145 14.017 1.00 57.66 93 CYS A C 1
ATOM 727 O O . CYS A 1 93 ? -6.005 -12.409 15.134 1.00 57.66 93 CYS A O 1
ATOM 729 N N . GLU A 1 94 ? -7.173 -11.047 13.804 1.00 54.53 94 GLU A N 1
ATOM 730 C CA . GLU A 1 94 ? -7.568 -10.120 14.875 1.00 54.53 94 GLU A CA 1
ATOM 731 C C . GLU A 1 94 ? -9.083 -10.131 15.121 1.00 54.53 94 GLU A C 1
ATOM 733 O O . GLU A 1 94 ? -9.753 -9.098 15.034 1.00 54.53 94 GLU A O 1
ATOM 738 N N . GLU A 1 95 ? -9.627 -11.304 15.438 1.00 52.03 95 GLU A N 1
ATOM 739 C CA . GLU A 1 95 ? -10.785 -11.412 16.325 1.00 52.03 95 GLU A CA 1
ATOM 740 C C . GLU A 1 95 ? -10.299 -11.819 17.723 1.00 52.03 95 GLU A C 1
ATOM 742 O O . GLU A 1 95 ? -10.176 -12.996 18.051 1.00 52.03 95 GLU A O 1
ATOM 747 N N . GLY A 1 96 ? -10.006 -10.834 18.572 1.00 43.94 96 GLY A N 1
ATOM 748 C CA . GLY A 1 96 ? -9.778 -11.071 19.994 1.00 43.94 96 GLY A CA 1
ATOM 749 C C . GLY A 1 96 ? -9.581 -9.784 20.795 1.00 43.94 96 GLY A C 1
ATOM 750 O O . GLY A 1 96 ? -8.950 -8.850 20.309 1.00 43.94 96 GLY A O 1
ATOM 751 N N . PRO A 1 97 ? -10.058 -9.759 22.050 1.00 39.81 97 PRO A N 1
ATOM 752 C CA . PRO A 1 97 ? -11.469 -9.685 22.413 1.00 39.81 97 PRO A CA 1
ATOM 753 C C . PRO A 1 97 ? -12.045 -8.277 22.164 1.00 39.81 97 PRO A C 1
ATOM 755 O O . PRO A 1 97 ? -11.346 -7.266 22.240 1.00 39.81 97 PRO A O 1
ATOM 758 N N . LYS A 1 98 ? -13.361 -8.198 21.936 1.00 44.97 98 LYS A N 1
ATOM 759 C CA . LYS A 1 98 ? -14.116 -6.949 22.093 1.00 44.97 98 LYS A CA 1
ATOM 760 C C . LYS A 1 98 ? -13.863 -6.451 23.519 1.00 44.97 98 LYS A C 1
ATOM 762 O O . LYS A 1 98 ? -14.323 -7.074 24.467 1.00 44.97 98 LYS A O 1
ATOM 767 N N . MET A 1 99 ? -13.106 -5.368 23.690 1.00 45.03 99 MET A N 1
ATOM 768 C CA . MET A 1 99 ? -13.199 -4.605 24.929 1.00 45.03 99 MET A CA 1
ATOM 769 C C . MET A 1 99 ? -14.566 -3.929 24.914 1.00 45.03 99 MET A C 1
ATOM 771 O O . MET A 1 99 ? -14.738 -2.856 24.334 1.00 45.03 99 MET A O 1
ATOM 775 N N . ASP A 1 100 ? -15.539 -4.610 25.513 1.00 49.62 100 ASP A N 1
ATOM 776 C CA . ASP A 1 100 ? -16.751 -4.002 26.029 1.00 49.62 100 ASP A CA 1
ATOM 777 C C . ASP A 1 100 ? -16.356 -2.781 26.865 1.00 49.62 100 ASP A C 1
ATOM 779 O O . ASP A 1 100 ? -15.791 -2.879 27.952 1.00 49.62 100 ASP A O 1
ATOM 783 N N . THR A 1 101 ? -16.641 -1.601 26.338 1.00 52.94 101 THR A N 1
ATOM 784 C CA . THR A 1 101 ? -16.867 -0.416 27.160 1.00 52.94 101 THR A CA 1
ATOM 785 C C . THR A 1 101 ? -18.167 0.210 26.677 1.00 52.94 101 THR A C 1
ATOM 787 O O . THR A 1 101 ? -18.420 0.192 25.470 1.00 52.94 101 THR A O 1
ATOM 790 N N . PRO A 1 102 ? -18.955 0.871 27.538 1.00 57.34 102 PRO A N 1
ATOM 791 C CA . PRO A 1 102 ? -19.055 0.803 29.003 1.00 57.34 102 PRO A CA 1
ATOM 792 C C . PRO A 1 102 ? -20.542 0.684 29.439 1.00 57.34 102 PRO A C 1
ATOM 794 O O . PRO A 1 102 ? -21.429 0.551 28.596 1.00 57.34 102 PRO A O 1
ATOM 797 N N . PRO A 1 103 ? -20.858 0.848 30.734 1.00 46.88 103 PRO A N 1
ATOM 798 C CA . PRO A 1 103 ? -21.994 1.707 31.045 1.00 46.88 103 PRO A CA 1
ATOM 799 C C . PRO A 1 103 ? -21.560 2.920 31.875 1.00 46.88 103 PRO A C 1
ATOM 801 O O . PRO A 1 103 ? -21.100 2.816 33.008 1.00 46.88 103 PRO A O 1
ATOM 804 N N . THR A 1 104 ? -21.725 4.082 31.252 1.00 57.84 104 THR A N 1
ATOM 805 C CA . THR A 1 104 ? -22.092 5.389 31.828 1.00 57.84 104 THR A CA 1
ATOM 806 C C . THR A 1 104 ? -23.340 5.173 32.724 1.00 57.84 104 THR A C 1
ATOM 808 O O . THR A 1 104 ? -24.195 4.380 32.341 1.00 57.84 104 THR A O 1
ATOM 811 N N . ASP A 1 105 ? -23.590 5.746 33.908 1.00 50.72 105 ASP A N 1
ATOM 812 C CA . ASP A 1 105 ? -23.358 7.072 34.520 1.00 50.72 105 ASP A CA 1
ATOM 813 C C . ASP A 1 105 ? -23.956 6.998 35.984 1.00 50.72 105 ASP A C 1
ATOM 815 O O . ASP A 1 105 ? -24.194 5.882 36.453 1.00 50.72 105 ASP A O 1
ATOM 819 N N . PRO A 1 106 ? -24.490 8.050 36.654 1.00 58.59 106 PRO A N 1
ATOM 820 C CA . PRO A 1 106 ? -23.918 9.207 37.377 1.00 58.59 106 PRO A CA 1
ATOM 821 C C . PRO A 1 106 ? -24.272 9.243 38.8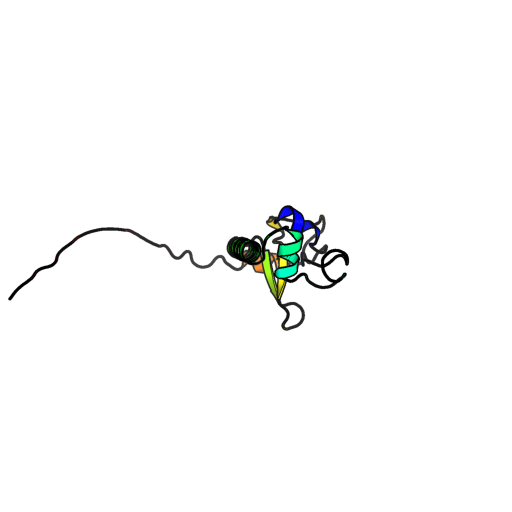99 1.00 58.59 106 PRO A C 1
ATOM 823 O O . PRO A 1 106 ? -25.348 8.802 39.295 1.00 58.59 106 PRO A O 1
ATOM 826 N N . LYS A 1 107 ? -23.460 9.903 39.750 1.00 46.28 107 LYS A N 1
ATOM 827 C CA . LYS A 1 107 ? -23.863 10.751 40.923 1.00 46.28 107 LYS A CA 1
ATOM 828 C C . LYS A 1 107 ? -22.639 11.037 41.800 1.00 46.28 107 LYS A C 1
ATOM 830 O O . LYS A 1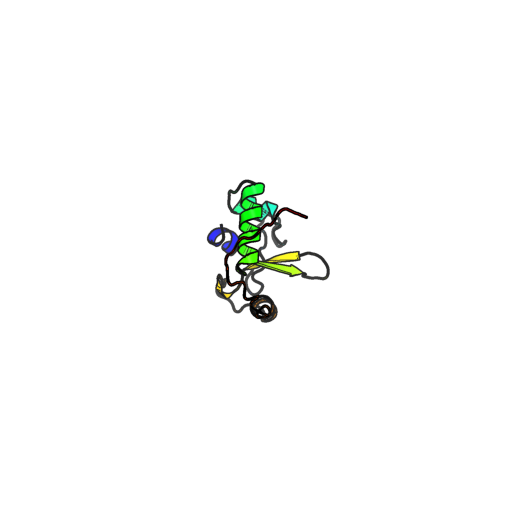 107 ? -22.037 10.129 42.351 1.00 46.28 107 LYS A O 1
ATOM 835 N N . SER A 1 108 ? -22.163 12.282 41.846 1.00 51.22 108 SER A N 1
ATOM 836 C CA . SER A 1 108 ? -22.486 13.243 42.914 1.00 51.22 108 SER A CA 1
ATOM 837 C C . SER A 1 108 ? -22.451 12.629 44.313 1.00 51.22 108 SER A C 1
ATOM 839 O O . SER A 1 108 ? -23.400 11.947 44.688 1.00 51.22 108 SER A O 1
ATOM 841 N N . SER A 1 109 ? -21.403 12.953 45.072 1.00 47.50 109 SER A N 1
ATOM 842 C CA . SER A 1 109 ? -21.523 13.638 46.366 1.00 47.50 109 SER A CA 1
ATOM 843 C C . SER A 1 109 ? -20.128 13.960 46.911 1.00 47.50 109 SER A C 1
ATOM 845 O O . SER A 1 109 ? -19.369 13.065 47.268 1.00 47.50 109 SER A O 1
ATOM 847 N N . ASN A 1 110 ? -19.820 15.255 47.004 1.00 53.88 110 ASN A N 1
ATOM 848 C CA . ASN A 1 110 ? -18.976 15.762 48.088 1.00 53.88 110 ASN A CA 1
ATOM 849 C C . ASN A 1 110 ? -19.652 15.419 49.430 1.00 53.88 110 ASN A C 1
ATOM 851 O O . ASN A 1 110 ? -20.882 15.302 49.481 1.00 53.88 110 ASN A O 1
ATOM 855 N N . PRO A 1 111 ? -18.889 15.377 50.528 1.00 56.12 111 PRO A N 1
ATOM 856 C CA . PRO A 1 111 ? -19.101 16.462 51.481 1.00 56.12 111 PRO A CA 1
ATOM 857 C C . PRO A 1 111 ? -17.809 17.043 52.071 1.00 56.12 111 PRO A C 1
ATOM 859 O O . PRO A 1 111 ? -16.797 16.371 52.252 1.00 56.12 111 PRO A O 1
ATOM 862 N N . LEU A 1 112 ? -17.906 18.342 52.360 1.00 54.88 112 LEU A N 1
ATOM 863 C CA . LEU A 1 112 ? -17.139 19.067 53.370 1.00 54.88 112 LEU A CA 1
ATOM 864 C C . LEU A 1 112 ? -17.370 18.470 54.771 1.00 54.88 112 LEU A C 1
ATOM 866 O O . LEU A 1 112 ? -18.504 18.110 55.079 1.00 54.88 112 LEU A O 1
ATOM 870 N N . GLY A 1 113 ? -16.350 18.591 55.627 1.00 51.31 113 GLY A N 1
ATOM 871 C CA . GLY A 1 113 ? -16.483 18.758 57.082 1.00 51.31 113 GLY A CA 1
ATOM 872 C C . GLY A 1 113 ? -16.481 17.467 57.899 1.00 51.31 113 GLY A C 1
ATOM 873 O O . GLY A 1 113 ? -17.372 16.644 57.746 1.00 51.31 113 GLY A O 1
ATOM 874 N N . GLU A 1 114 ? -15.481 17.294 58.764 1.00 44.88 114 GLU A N 1
ATOM 875 C CA . GLU A 1 114 ? -15.472 17.791 60.154 1.00 44.88 114 GLU A CA 1
ATOM 876 C C . GLU A 1 114 ? -14.032 18.109 60.583 1.00 44.88 114 GLU A C 1
ATOM 878 O O . GLU A 1 114 ? -13.100 17.464 60.046 1.00 44.88 114 GLU A O 1
#

Secondary structure (DSSP, 8-state):
-HHHHGGGB-TTT-BBBB-SSSS-BTSBPPHHHHHHHTT--HHHHHHHHHHHHHTTSEEEEEETTTEEEEEE-TTT---SSPPPHHHHHHHHS---------------------

Radius of gyration: 20.26 Å; chains: 1; bounding box: 37×36×73 Å

Foldseek 3Di:
DLVQQQVQQDAQAQFRADCVVQDNHPDADDQVSQCVSVVHDSVVSVVVVVVCCVVLQWDFDDDPPDHTTIGGQVVNDHPPHHHDVVSVCVSPVPCDPPPDDDDDDDDDDDDDDD